Protein AF-A0A5C1AUT8-F1 (afdb_monomer_lite)

Sequence (142 aa):
MGGHPEGTARVTLALRVHDRPVHIDVRLPDRTARLDELLPALREADDRVIDATIAHVEAGGERVSCAKGCSACCRAQPVPVTPPEAYALARLVERLPEPSGARVRAAFTANVTRLREAGLYEAYMQRDPAMTRDEARIIARR

Structure (mmCIF, N/CA/C/O backbone):
data_AF-A0A5C1AUT8-F1
#
_entry.id   AF-A0A5C1AUT8-F1
#
loop_
_atom_site.group_PDB
_atom_site.id
_atom_site.type_symbol
_atom_site.label_atom_id
_atom_site.label_alt_id
_atom_site.label_comp_id
_atom_site.label_asym_id
_atom_site.label_entity_id
_atom_site.label_seq_id
_atom_site.pdbx_PDB_ins_code
_atom_site.Cartn_x
_atom_site.Cartn_y
_atom_site.Cartn_z
_atom_site.occupancy
_atom_site.B_iso_or_equiv
_atom_site.auth_seq_id
_atom_site.auth_comp_id
_atom_site.auth_asym_id
_atom_site.auth_atom_id
_atom_site.pdbx_PDB_model_num
ATOM 1 N N . MET A 1 1 ? 19.334 23.957 -9.448 1.00 36.19 1 MET A N 1
ATOM 2 C CA . MET A 1 1 ? 17.856 23.941 -9.452 1.00 36.19 1 MET A CA 1
ATOM 3 C C . MET A 1 1 ? 17.433 23.776 -8.001 1.00 36.19 1 MET A C 1
ATOM 5 O O . MET A 1 1 ? 17.654 22.713 -7.441 1.00 36.19 1 MET A O 1
ATOM 9 N N . GLY A 1 2 ? 17.091 24.891 -7.352 1.00 35.00 2 GLY A N 1
ATOM 10 C CA . GLY A 1 2 ? 17.094 25.033 -5.893 1.00 35.00 2 GLY A CA 1
ATOM 11 C C . GLY A 1 2 ? 16.031 24.186 -5.199 1.00 35.00 2 GLY A C 1
ATOM 12 O O . GLY A 1 2 ? 14.856 24.249 -5.561 1.00 35.00 2 GLY A O 1
ATOM 13 N N . GLY A 1 3 ? 16.463 23.408 -4.204 1.00 40.22 3 GLY A N 1
ATOM 14 C CA . GLY A 1 3 ? 15.573 22.728 -3.272 1.00 40.22 3 GLY A CA 1
ATOM 15 C C . GLY A 1 3 ? 14.781 23.765 -2.487 1.00 40.22 3 GLY A C 1
ATOM 16 O O . GLY A 1 3 ? 15.357 24.544 -1.731 1.00 40.22 3 GLY A O 1
ATOM 17 N N . HIS A 1 4 ? 13.471 23.799 -2.714 1.00 42.38 4 HIS A N 1
ATOM 18 C CA . HIS A 1 4 ? 12.561 24.460 -1.790 1.00 42.38 4 HIS A CA 1
ATOM 19 C C . HIS A 1 4 ? 12.529 23.631 -0.500 1.00 42.38 4 HIS A C 1
ATOM 21 O O . HIS A 1 4 ? 12.538 22.400 -0.594 1.00 42.38 4 HIS A O 1
ATOM 27 N N . PRO A 1 5 ? 12.511 24.258 0.689 1.00 46.44 5 PRO A N 1
ATOM 28 C CA . PRO A 1 5 ? 12.277 23.523 1.925 1.00 46.44 5 PRO A CA 1
ATOM 29 C C . PRO A 1 5 ? 10.940 22.781 1.798 1.00 46.44 5 PRO A C 1
ATOM 31 O O . PRO A 1 5 ? 9.945 23.378 1.390 1.00 46.44 5 PRO A O 1
ATOM 34 N N . GLU A 1 6 ? 10.940 21.474 2.072 1.00 61.66 6 GLU A N 1
ATOM 35 C CA . GLU A 1 6 ? 9.747 20.624 2.005 1.00 61.66 6 GLU A CA 1
ATOM 36 C C . GLU A 1 6 ? 8.749 21.061 3.077 1.00 61.66 6 GLU A C 1
ATOM 38 O O . GLU A 1 6 ? 8.798 20.635 4.234 1.00 61.66 6 GLU A O 1
ATOM 43 N N . GLY A 1 7 ? 7.856 21.962 2.690 1.00 74.12 7 GLY A N 1
ATOM 44 C CA . GLY A 1 7 ? 6.711 22.325 3.492 1.00 74.12 7 GLY A CA 1
ATOM 45 C C . GLY A 1 7 ? 5.763 21.131 3.626 1.00 74.12 7 GLY A C 1
ATOM 46 O O . GLY A 1 7 ? 5.577 20.321 2.712 1.00 74.12 7 GLY A O 1
ATOM 47 N N . THR A 1 8 ? 5.204 20.966 4.821 1.00 86.25 8 THR A N 1
ATOM 48 C CA . THR A 1 8 ? 4.212 19.924 5.098 1.00 86.25 8 THR A CA 1
ATOM 49 C C . THR A 1 8 ? 2.995 20.559 5.744 1.00 86.25 8 THR A C 1
ATOM 51 O O . THR A 1 8 ? 3.113 21.299 6.722 1.00 86.25 8 THR A O 1
ATOM 54 N N . ALA A 1 9 ? 1.817 20.242 5.218 1.00 90.56 9 ALA A N 1
ATOM 55 C CA . ALA A 1 9 ? 0.541 20.602 5.804 1.00 90.56 9 ALA A CA 1
ATOM 56 C C . ALA A 1 9 ? 0.120 19.518 6.801 1.00 90.56 9 ALA A C 1
ATOM 58 O O . ALA A 1 9 ? 0.285 18.321 6.555 1.00 90.56 9 ALA A O 1
ATOM 59 N N . ARG A 1 10 ? -0.429 19.938 7.941 1.00 94.00 10 ARG A N 1
ATOM 60 C CA . ARG A 1 10 ? -1.056 19.033 8.907 1.00 94.00 10 ARG A CA 1
ATOM 61 C C . ARG A 1 10 ? -2.542 18.942 8.592 1.00 94.00 10 ARG A C 1
ATOM 63 O O . ARG A 1 10 ? -3.211 19.972 8.545 1.00 94.00 10 ARG A O 1
ATOM 70 N N . VAL A 1 11 ? -3.048 17.728 8.416 1.00 93.44 11 VAL A N 1
ATOM 71 C CA . VAL A 1 11 ? -4.480 17.469 8.268 1.00 93.44 11 VAL A CA 1
ATOM 72 C C . VAL A 1 11 ? -4.948 16.677 9.473 1.00 93.44 11 VAL A C 1
ATOM 74 O O . VAL A 1 11 ? -4.471 15.573 9.728 1.00 93.44 11 VAL A O 1
ATOM 77 N N . THR A 1 12 ? -5.895 17.257 10.204 1.00 94.69 12 THR A N 1
ATOM 78 C CA . THR A 1 12 ? -6.567 16.606 11.321 1.00 94.69 12 THR A CA 1
ATOM 79 C C . THR A 1 12 ? -7.997 16.279 10.930 1.00 94.69 12 THR A C 1
ATOM 81 O O . THR A 1 12 ? -8.725 17.115 10.396 1.00 94.69 12 THR A O 1
ATOM 84 N N . LEU A 1 13 ? -8.407 15.047 11.194 1.00 92.62 13 LEU A N 1
ATOM 85 C CA . LEU A 1 13 ? -9.748 14.571 10.899 1.00 92.62 13 LEU A CA 1
ATOM 86 C C . LEU A 1 13 ? -10.226 13.633 12.006 1.00 92.62 13 LEU A C 1
ATOM 88 O O . LEU A 1 13 ? -9.443 12.906 12.617 1.00 92.62 13 LEU A O 1
ATOM 92 N N . ALA A 1 14 ? -11.518 13.704 12.304 1.00 93.50 14 ALA A N 1
ATOM 93 C CA . ALA A 1 14 ? -12.166 12.864 13.297 1.00 93.50 14 ALA A CA 1
ATOM 94 C C . ALA A 1 14 ? -13.251 12.049 12.600 1.00 93.50 14 ALA A C 1
ATOM 96 O O . ALA A 1 14 ? -14.167 12.613 12.001 1.00 93.50 14 ALA A O 1
ATOM 97 N N . LEU A 1 15 ? -13.132 10.728 12.675 1.00 92.94 15 LEU A N 1
ATOM 98 C CA . LEU A 1 15 ? -14.144 9.796 12.192 1.00 92.94 15 LEU A CA 1
ATOM 99 C C . LEU A 1 15 ? -14.828 9.138 13.380 1.00 92.94 15 LEU A C 1
ATOM 101 O O . LEU A 1 15 ? -14.246 9.019 14.456 1.00 92.94 15 LEU A O 1
ATOM 105 N N . ARG A 1 16 ? -16.015 8.590 13.148 1.00 93.94 16 ARG A N 1
ATOM 106 C CA . ARG A 1 16 ? -16.592 7.590 14.042 1.00 93.94 16 ARG A CA 1
ATOM 107 C C . ARG A 1 16 ? -16.439 6.211 13.408 1.00 93.94 16 ARG A C 1
ATOM 109 O O . ARG A 1 16 ? -16.926 5.997 12.302 1.00 93.94 16 ARG A O 1
ATOM 116 N N . VAL A 1 17 ? -15.778 5.296 14.113 1.00 94.00 17 VAL A N 1
ATOM 117 C CA . VAL A 1 17 ? -15.603 3.891 13.718 1.00 94.00 17 VAL A CA 1
ATOM 118 C C . VAL A 1 17 ? -16.262 3.041 14.800 1.00 94.00 17 VAL A C 1
ATOM 120 O O . VAL A 1 17 ? -15.859 3.094 15.963 1.00 94.00 17 VAL A O 1
ATOM 123 N N . HIS A 1 18 ? -17.324 2.316 14.439 1.00 90.06 18 HIS A N 1
ATOM 124 C CA . HIS A 1 18 ? -18.268 1.731 15.402 1.00 90.06 18 HIS A CA 1
ATOM 125 C C . HIS A 1 18 ? -18.779 2.799 16.394 1.00 90.06 18 HIS A C 1
ATOM 127 O O . HIS A 1 18 ? -19.307 3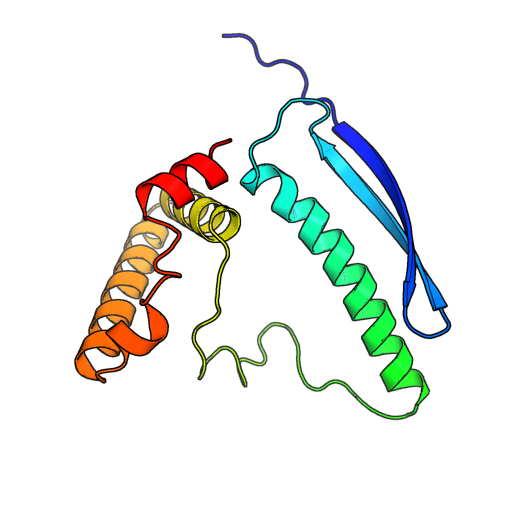.835 15.977 1.00 90.06 18 HIS A O 1
ATOM 133 N N . ASP A 1 19 ? -18.582 2.575 17.692 1.00 85.31 19 ASP A N 1
ATOM 134 C CA . ASP A 1 19 ? -18.990 3.479 18.771 1.00 85.31 19 ASP A CA 1
ATOM 135 C C . ASP A 1 19 ? -17.824 4.311 19.326 1.00 85.31 19 ASP A C 1
ATOM 137 O O . ASP A 1 19 ? -17.938 4.911 20.394 1.00 85.31 19 ASP A O 1
ATOM 141 N N . ARG A 1 20 ? -16.683 4.359 18.619 1.00 85.69 20 ARG A N 1
ATOM 142 C CA . ARG A 1 20 ? -15.490 5.089 19.067 1.00 85.69 20 ARG A CA 1
ATOM 143 C C . ARG A 1 20 ? -15.098 6.216 18.109 1.00 85.69 20 ARG A C 1
ATOM 145 O O . ARG A 1 20 ? -15.063 6.007 16.892 1.00 85.69 20 ARG A O 1
ATOM 152 N N . PRO A 1 21 ? -14.777 7.412 18.632 1.00 93.00 21 PRO A N 1
ATOM 153 C CA . PRO A 1 21 ? -14.140 8.447 17.836 1.00 93.00 21 PRO A CA 1
ATOM 154 C C . PRO A 1 21 ? -12.692 8.043 17.528 1.00 93.00 21 PRO A C 1
ATOM 156 O O . PRO A 1 21 ? -11.943 7.637 18.416 1.00 93.00 21 PRO A O 1
ATOM 159 N N . VAL A 1 22 ? -12.294 8.174 16.266 1.00 95.50 22 VAL A N 1
ATOM 160 C CA . VAL A 1 22 ? -10.927 7.955 15.786 1.00 95.50 22 VAL A CA 1
ATOM 161 C C . VAL A 1 22 ? -10.382 9.290 15.311 1.00 95.50 22 VAL A C 1
ATOM 163 O O . VAL A 1 22 ? -10.888 9.877 14.354 1.00 95.50 22 VAL A O 1
ATOM 166 N N . HIS A 1 23 ? -9.350 9.771 15.999 1.00 95.12 23 HIS A N 1
ATOM 167 C CA . HIS A 1 23 ? -8.630 10.981 15.627 1.00 95.12 23 HIS A CA 1
ATOM 168 C C . HIS A 1 23 ? -7.418 10.619 14.777 1.00 95.12 23 HIS A C 1
ATOM 170 O O . HIS A 1 23 ? -6.551 9.847 15.196 1.00 95.12 23 HIS A O 1
ATOM 176 N N . ILE A 1 24 ? -7.364 11.202 13.589 1.00 94.88 24 ILE A N 1
ATOM 177 C CA . ILE A 1 24 ? -6.297 11.014 12.618 1.00 94.88 24 ILE A CA 1
ATOM 178 C C . ILE A 1 24 ? -5.616 12.359 12.428 1.00 94.88 24 ILE A C 1
ATOM 180 O O . ILE A 1 24 ? -6.264 13.395 12.267 1.00 94.88 24 ILE A O 1
ATOM 184 N N . ASP A 1 25 ? -4.296 12.322 12.481 1.00 95.00 25 ASP A N 1
ATOM 185 C CA . ASP A 1 25 ? -3.429 13.476 12.338 1.00 95.00 25 ASP A CA 1
ATOM 186 C C . ASP A 1 25 ? -2.277 13.067 11.438 1.00 95.00 25 ASP A C 1
ATOM 188 O O . ASP A 1 25 ? -1.417 12.293 11.850 1.00 95.00 25 ASP A O 1
ATOM 192 N N . VAL A 1 26 ? -2.312 13.539 10.197 1.00 94.12 26 VAL A N 1
ATOM 193 C CA . VAL A 1 26 ? -1.364 13.138 9.160 1.00 94.12 26 VAL A CA 1
ATOM 194 C C . VAL A 1 26 ? -0.692 14.353 8.544 1.00 94.12 26 VAL A C 1
ATOM 196 O O . VAL A 1 26 ? -1.224 15.469 8.529 1.00 94.12 26 VAL A O 1
ATOM 199 N N . ARG A 1 27 ? 0.510 14.129 8.016 1.00 93.75 27 ARG A N 1
ATOM 200 C CA . ARG A 1 27 ? 1.290 15.142 7.305 1.00 93.75 27 ARG A CA 1
ATOM 201 C C . ARG A 1 27 ? 1.228 14.870 5.813 1.00 93.75 27 ARG A C 1
ATOM 203 O O . ARG A 1 27 ? 1.523 13.766 5.369 1.00 93.75 27 ARG A O 1
ATOM 210 N N . LEU A 1 28 ? 0.872 15.895 5.052 1.00 92.25 28 LEU A N 1
ATOM 211 C CA . LEU A 1 28 ? 0.837 15.875 3.594 1.00 92.25 28 LEU A CA 1
ATOM 212 C C . LEU A 1 28 ? 1.802 16.928 3.044 1.00 92.25 28 LEU A C 1
ATOM 214 O O . LEU A 1 28 ? 2.104 17.893 3.750 1.00 92.25 28 LEU A O 1
ATOM 218 N N . PRO A 1 29 ? 2.281 16.792 1.799 1.00 92.38 29 PRO A N 1
ATOM 219 C CA . PRO A 1 29 ? 2.957 17.897 1.129 1.00 92.38 29 PRO A CA 1
ATOM 220 C C . PRO A 1 29 ? 2.034 19.124 1.060 1.00 92.38 29 PRO A C 1
ATOM 222 O O . PRO A 1 29 ? 0.856 18.990 0.736 1.00 92.38 29 PRO A O 1
ATOM 225 N N . ASP A 1 30 ? 2.555 20.322 1.331 1.00 92.06 30 ASP A N 1
ATOM 226 C CA . ASP A 1 30 ? 1.798 21.588 1.236 1.00 92.06 30 ASP A CA 1
ATOM 227 C C . ASP A 1 30 ? 1.816 22.212 -0.173 1.00 92.06 30 ASP A C 1
ATOM 229 O O . ASP A 1 30 ? 1.580 23.403 -0.372 1.00 92.06 30 ASP A O 1
ATOM 233 N N . ARG A 1 31 ? 2.080 21.372 -1.170 1.00 91.31 31 ARG A N 1
ATOM 234 C CA . ARG A 1 31 ? 2.194 21.700 -2.588 1.00 91.31 31 ARG A CA 1
ATOM 235 C C . ARG A 1 31 ? 1.354 20.730 -3.403 1.00 91.31 31 ARG A C 1
ATOM 237 O O . ARG A 1 31 ? 0.925 19.693 -2.900 1.00 91.31 31 ARG A O 1
ATOM 244 N N . THR A 1 32 ? 1.223 20.996 -4.699 1.00 89.81 32 THR A N 1
ATOM 245 C CA . THR A 1 32 ? 0.785 19.964 -5.642 1.00 89.81 32 THR A CA 1
ATOM 246 C C . THR A 1 32 ? 1.690 18.740 -5.494 1.00 89.81 32 THR A C 1
ATOM 248 O O . THR A 1 32 ? 2.922 18.829 -5.595 1.00 89.81 32 THR A O 1
ATOM 251 N N . ALA A 1 33 ? 1.069 17.607 -5.194 1.00 89.94 33 ALA A N 1
ATOM 252 C CA . ALA A 1 33 ? 1.733 16.353 -4.898 1.00 89.94 33 ALA A CA 1
ATOM 253 C C . ALA A 1 33 ? 1.214 15.278 -5.834 1.00 89.94 33 ALA A C 1
ATOM 255 O O . ALA A 1 33 ? 0.017 15.228 -6.111 1.00 89.94 33 ALA A O 1
ATOM 256 N N . ARG A 1 34 ? 2.118 14.404 -6.274 1.00 89.94 34 ARG A N 1
ATOM 257 C CA . ARG A 1 34 ? 1.715 13.210 -7.007 1.00 89.94 34 ARG A CA 1
ATOM 258 C C . ARG A 1 34 ? 0.947 12.290 -6.072 1.00 89.94 34 ARG A C 1
ATOM 260 O O . ARG A 1 34 ? 1.270 12.202 -4.884 1.00 89.94 34 ARG A O 1
ATOM 267 N N . LEU A 1 35 ? 0.016 11.517 -6.613 1.00 91.94 35 LEU A N 1
ATOM 268 C CA . LEU A 1 35 ? -0.755 10.570 -5.803 1.00 91.94 35 LEU A CA 1
ATOM 269 C C . LEU A 1 35 ? 0.115 9.564 -5.017 1.00 91.94 35 LEU A C 1
ATOM 271 O O . LEU A 1 35 ? -0.250 9.204 -3.899 1.00 91.94 35 LEU A O 1
ATOM 275 N N . ASP A 1 36 ? 1.285 9.148 -5.533 1.00 91.81 36 ASP A N 1
ATOM 276 C CA . ASP A 1 36 ? 2.201 8.258 -4.793 1.00 91.81 36 ASP A CA 1
ATOM 277 C C . ASP A 1 36 ? 2.792 8.895 -3.525 1.00 91.81 36 ASP A C 1
ATOM 279 O O . ASP A 1 36 ? 3.146 8.184 -2.585 1.00 91.81 36 ASP A O 1
ATOM 283 N N . GLU A 1 37 ? 2.883 10.225 -3.479 1.00 91.88 37 GLU A N 1
ATOM 284 C CA . GLU A 1 37 ? 3.402 10.974 -2.328 1.00 91.88 37 GLU A CA 1
ATOM 285 C C . GLU A 1 37 ? 2.388 11.046 -1.178 1.00 91.88 37 GLU A C 1
ATOM 287 O O . GLU A 1 37 ? 2.780 11.274 -0.035 1.00 91.88 37 GLU A O 1
ATOM 292 N N . LEU A 1 38 ? 1.100 10.817 -1.459 1.00 93.19 38 LEU A N 1
ATOM 293 C CA . LEU A 1 38 ? 0.031 10.823 -0.456 1.00 93.19 38 LEU A CA 1
ATOM 294 C C . LEU A 1 38 ? -0.117 9.469 0.255 1.00 93.19 38 LEU A C 1
ATOM 296 O O . LEU A 1 38 ? -0.645 9.412 1.365 1.00 93.19 38 LEU A O 1
ATOM 300 N N . LEU A 1 39 ? 0.368 8.380 -0.357 1.00 94.25 39 LEU A N 1
ATOM 301 C CA . LEU A 1 39 ? 0.185 7.012 0.147 1.00 94.25 39 LEU A CA 1
ATOM 302 C C . LEU A 1 39 ? 0.641 6.800 1.600 1.00 94.25 39 LEU A C 1
ATOM 304 O O . LEU A 1 39 ? -0.076 6.106 2.317 1.00 94.25 39 LEU A O 1
ATOM 308 N N . PRO A 1 40 ? 1.770 7.359 2.088 1.00 93.00 40 PRO A N 1
ATOM 309 C CA . PRO A 1 40 ? 2.164 7.173 3.484 1.00 93.00 40 PRO A CA 1
ATOM 310 C C . PRO A 1 40 ? 1.135 7.724 4.478 1.00 93.00 40 PRO A C 1
ATOM 312 O O . PRO A 1 40 ? 0.827 7.061 5.463 1.00 93.00 40 PRO A O 1
ATOM 315 N N . ALA A 1 41 ? 0.575 8.901 4.195 1.00 93.88 41 ALA A N 1
ATOM 316 C CA . ALA A 1 41 ? -0.436 9.527 5.040 1.00 93.88 41 ALA A CA 1
ATOM 317 C C . ALA A 1 41 ? -1.780 8.792 4.968 1.00 93.88 41 ALA A C 1
ATOM 319 O O . ALA A 1 41 ? -2.427 8.599 5.993 1.00 93.88 41 ALA A O 1
ATOM 320 N N . LEU A 1 42 ? -2.177 8.339 3.774 1.00 93.69 42 LEU A N 1
ATOM 321 C CA . LEU A 1 42 ? -3.371 7.506 3.607 1.00 93.69 42 LEU A CA 1
ATOM 322 C C . LEU A 1 42 ? -3.233 6.184 4.367 1.00 93.69 42 LEU A C 1
ATOM 324 O O . LEU A 1 42 ? -4.139 5.799 5.095 1.00 93.69 42 LEU A O 1
ATOM 328 N N . ARG A 1 43 ? -2.063 5.543 4.285 1.00 94.00 43 ARG A N 1
ATOM 329 C CA . ARG A 1 43 ? -1.771 4.322 5.035 1.00 94.00 43 ARG A CA 1
ATOM 330 C C . ARG A 1 43 ? -1.812 4.551 6.546 1.00 94.00 43 ARG A C 1
ATOM 332 O O . ARG A 1 43 ? -2.307 3.690 7.258 1.00 94.00 43 ARG A O 1
ATOM 339 N N . GLU A 1 44 ? -1.312 5.683 7.045 1.00 93.50 44 GLU A N 1
ATOM 340 C CA . GLU A 1 44 ? -1.448 6.019 8.468 1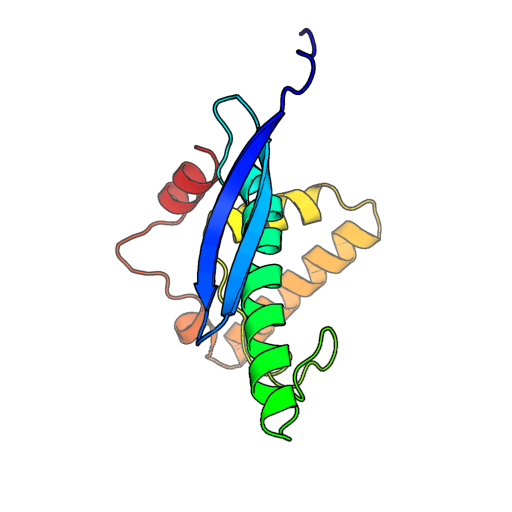.00 93.50 44 GLU A CA 1
ATOM 341 C C . GLU A 1 44 ? -2.920 6.186 8.866 1.00 93.50 44 GLU A C 1
ATOM 343 O O . GLU A 1 44 ? -3.335 5.653 9.892 1.00 93.50 44 GLU A O 1
ATOM 348 N N . ALA A 1 45 ? -3.715 6.891 8.058 1.00 93.44 45 ALA A N 1
ATOM 349 C CA . ALA A 1 45 ? -5.145 7.047 8.304 1.00 93.44 45 ALA A CA 1
ATOM 350 C C . ALA A 1 45 ? -5.867 5.686 8.349 1.00 93.44 45 ALA A C 1
ATOM 352 O O . ALA A 1 45 ? -6.621 5.432 9.292 1.00 93.44 45 ALA A O 1
ATOM 353 N N . ASP A 1 46 ? -5.582 4.801 7.391 1.00 93.81 46 ASP A N 1
ATOM 354 C CA . ASP A 1 46 ? -6.122 3.439 7.342 1.00 93.81 46 ASP A CA 1
ATOM 355 C C . ASP A 1 46 ? -5.690 2.609 8.557 1.00 93.81 46 ASP A C 1
ATOM 357 O O . ASP A 1 46 ? -6.536 1.983 9.199 1.00 93.81 46 ASP A O 1
ATOM 361 N N . ASP A 1 47 ? -4.402 2.648 8.926 1.00 93.25 47 ASP A N 1
ATOM 362 C CA . ASP A 1 47 ? -3.863 1.929 10.088 1.00 93.25 47 ASP A CA 1
ATOM 363 C C . ASP A 1 47 ? -4.635 2.344 11.371 1.00 93.25 47 ASP A C 1
ATOM 365 O O . ASP A 1 47 ? -5.044 1.480 12.146 1.00 93.25 47 ASP A O 1
ATOM 369 N N . ARG A 1 48 ? -4.978 3.635 11.559 1.00 94.06 48 ARG A N 1
ATOM 370 C CA . ARG A 1 48 ? -5.786 4.092 12.719 1.00 94.06 48 ARG A CA 1
ATOM 371 C C . ARG A 1 48 ? -7.208 3.529 12.736 1.00 94.06 48 ARG A C 1
ATOM 373 O O . ARG A 1 48 ? -7.736 3.225 13.808 1.00 94.06 48 ARG A O 1
ATOM 380 N N . VAL A 1 49 ? -7.855 3.429 11.575 1.00 93.94 49 VAL A N 1
ATOM 381 C CA . VAL A 1 49 ? -9.206 2.852 11.456 1.00 93.94 49 VAL A CA 1
ATOM 382 C C . VAL A 1 49 ? -9.176 1.354 11.743 1.00 93.94 49 VAL A C 1
ATOM 384 O O . VAL A 1 49 ? -10.040 0.837 12.458 1.00 93.94 49 VAL A O 1
ATOM 387 N N . ILE A 1 50 ? -8.166 0.663 11.217 1.00 93.06 50 ILE A N 1
ATOM 388 C CA . ILE A 1 50 ? -7.952 -0.767 11.432 1.00 93.06 50 ILE A CA 1
ATOM 389 C C . ILE A 1 50 ? -7.700 -1.045 12.916 1.00 93.06 50 ILE A C 1
ATOM 391 O O . ILE A 1 50 ? -8.386 -1.891 13.487 1.00 93.06 50 ILE A O 1
ATOM 395 N N . ASP A 1 51 ? -6.820 -0.287 13.573 1.00 92.19 51 ASP A N 1
ATOM 396 C CA . ASP A 1 51 ? -6.541 -0.421 15.009 1.00 92.19 51 ASP A CA 1
ATOM 397 C C . ASP A 1 51 ? -7.807 -0.213 15.855 1.00 92.19 51 ASP A C 1
ATOM 399 O O . ASP A 1 51 ? -8.107 -0.988 16.771 1.00 92.19 51 ASP A O 1
ATOM 403 N N . ALA A 1 52 ? -8.614 0.794 15.508 1.00 93.50 52 ALA A N 1
ATOM 404 C CA . ALA A 1 52 ? -9.900 1.036 16.152 1.00 93.50 52 ALA A CA 1
ATOM 405 C C . ALA A 1 52 ? -10.928 -0.074 15.886 1.00 93.50 52 ALA A C 1
ATOM 407 O O . ALA A 1 52 ? -11.853 -0.245 16.676 1.00 93.50 52 ALA A O 1
ATOM 408 N N . THR A 1 53 ? -10.795 -0.846 14.815 1.00 93.19 53 THR A N 1
ATOM 409 C CA . THR A 1 53 ? -11.657 -2.007 14.564 1.00 93.19 53 THR A CA 1
ATOM 410 C C . THR A 1 53 ? -11.167 -3.217 15.358 1.00 93.19 53 THR A C 1
ATOM 412 O O . THR A 1 53 ? -11.957 -3.867 16.042 1.00 93.19 53 THR A O 1
ATOM 415 N N . ILE A 1 54 ? -9.854 -3.471 15.367 1.00 93.12 54 ILE A N 1
ATOM 416 C CA . ILE A 1 54 ? -9.228 -4.558 16.136 1.00 93.12 54 ILE A CA 1
ATOM 417 C C . ILE A 1 54 ? -9.587 -4.436 17.616 1.00 93.12 54 ILE A C 1
ATOM 419 O O . ILE A 1 54 ? -10.150 -5.361 18.193 1.00 93.12 54 ILE A O 1
ATOM 423 N N . ALA A 1 55 ? -9.383 -3.261 18.212 1.00 91.88 55 ALA A N 1
ATOM 424 C CA . ALA A 1 55 ? -9.677 -3.064 19.627 1.00 91.88 55 ALA A CA 1
ATOM 425 C C . ALA A 1 55 ? -11.185 -3.149 19.958 1.00 91.88 55 ALA A C 1
ATOM 427 O O . ALA A 1 55 ? -11.549 -3.115 21.130 1.00 91.88 55 ALA A O 1
ATOM 428 N N . HIS A 1 56 ? -12.080 -3.105 18.962 1.00 93.50 56 HIS A N 1
ATOM 429 C CA . HIS A 1 56 ? -13.528 -3.237 19.171 1.00 93.50 56 HIS A CA 1
ATOM 430 C C . HIS A 1 56 ? -13.888 -4.721 19.223 1.00 93.50 56 HIS A C 1
ATOM 432 O O . HIS A 1 56 ? -14.556 -5.154 20.157 1.00 93.50 56 HIS A O 1
ATOM 4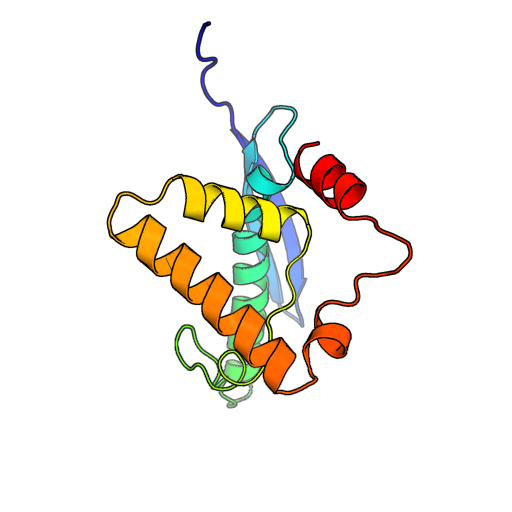38 N N . VAL A 1 57 ? -13.349 -5.498 18.280 1.00 94.19 57 VAL A N 1
ATOM 439 C CA . VAL A 1 57 ? -13.439 -6.964 18.255 1.00 94.19 57 VAL A CA 1
ATOM 440 C C . VAL A 1 57 ? -12.856 -7.569 19.537 1.00 94.19 57 VAL A C 1
ATOM 442 O O . VAL A 1 57 ? -13.499 -8.399 20.176 1.00 94.19 57 VAL A O 1
ATOM 445 N N . GLU A 1 58 ? -11.686 -7.095 19.974 1.00 94.38 58 GLU A N 1
ATOM 446 C CA . GLU A 1 58 ? -11.038 -7.572 21.204 1.00 94.38 58 GLU A CA 1
ATOM 447 C C . GLU A 1 58 ? -11.830 -7.236 22.472 1.00 94.38 58 GLU A C 1
ATOM 449 O O . GLU A 1 58 ? -11.895 -8.051 23.393 1.00 94.38 58 GLU A O 1
ATOM 454 N N . ALA A 1 59 ? -12.504 -6.083 22.513 1.00 93.50 59 ALA A N 1
ATOM 455 C CA . ALA A 1 59 ? -13.406 -5.746 23.615 1.00 93.50 59 ALA A CA 1
ATOM 456 C C . ALA A 1 59 ? -14.633 -6.677 23.677 1.00 93.50 59 ALA A C 1
ATOM 458 O O . ALA A 1 59 ? -15.198 -6.872 24.752 1.00 93.50 59 ALA A O 1
ATOM 459 N N . GLY A 1 60 ? -15.019 -7.273 22.546 1.00 93.75 60 GLY A N 1
ATOM 460 C CA . GLY A 1 60 ? -16.043 -8.316 22.456 1.00 93.75 60 GLY A CA 1
ATOM 461 C C . GLY A 1 60 ? -15.559 -9.721 22.834 1.00 93.75 60 GLY A C 1
ATOM 462 O O . GLY A 1 60 ? -16.356 -10.654 22.812 1.00 93.75 60 GLY A O 1
ATOM 463 N N . GLY A 1 61 ? -14.279 -9.894 23.187 1.00 96.88 61 GLY A N 1
ATOM 464 C CA . GLY A 1 61 ? -13.688 -11.189 23.546 1.00 96.88 61 GLY A CA 1
ATOM 465 C C . GLY A 1 61 ? -13.214 -12.029 22.355 1.00 96.88 61 GLY A C 1
ATOM 466 O O . GLY A 1 61 ? -12.773 -13.164 22.543 1.00 96.88 61 GLY A O 1
ATOM 467 N N . GLU A 1 62 ? -13.273 -11.487 21.140 1.00 96.06 62 GLU A N 1
ATOM 468 C CA . GLU A 1 62 ? -12.752 -12.123 19.931 1.00 96.06 62 GLU A CA 1
ATOM 469 C C . GLU A 1 62 ? -11.318 -11.666 19.623 1.00 96.06 62 GLU A C 1
ATOM 471 O O . GLU A 1 62 ? -10.810 -10.706 20.198 1.00 96.06 62 GLU A O 1
ATOM 476 N N . ARG A 1 63 ? -10.626 -12.349 18.703 1.00 92.69 63 ARG A N 1
ATOM 477 C CA . ARG A 1 63 ? -9.257 -11.988 18.307 1.00 92.69 63 ARG A CA 1
ATOM 478 C C . ARG A 1 63 ? -9.075 -12.035 16.799 1.00 92.69 63 ARG A C 1
ATOM 480 O O . ARG A 1 63 ? -9.342 -13.052 16.161 1.00 92.69 63 ARG A O 1
ATOM 487 N N . VAL A 1 64 ? -8.497 -10.969 16.247 1.00 90.94 64 VAL A N 1
ATOM 488 C CA . VAL A 1 64 ? -8.072 -10.930 14.845 1.00 90.94 64 VAL A CA 1
ATOM 489 C C . VAL A 1 64 ? -6.781 -11.736 14.683 1.00 90.94 64 VAL A C 1
ATOM 491 O O . VAL A 1 64 ? -5.752 -11.437 15.287 1.00 90.94 64 VAL A O 1
ATOM 494 N N . SER A 1 65 ? -6.834 -12.790 13.870 1.00 87.38 65 SER A N 1
ATOM 495 C CA . SER A 1 65 ? -5.689 -13.671 13.599 1.00 87.38 65 SER A CA 1
ATOM 496 C C . SER A 1 65 ? -4.763 -13.148 12.496 1.00 87.38 65 SER A C 1
ATOM 498 O O . SER A 1 65 ? -3.605 -13.562 12.410 1.00 87.38 65 SER A O 1
ATOM 500 N N . CYS A 1 66 ? -5.254 -12.238 11.649 1.00 85.94 66 CYS A N 1
ATOM 501 C CA . CYS A 1 66 ? -4.456 -11.607 10.607 1.00 85.94 66 CYS A CA 1
ATOM 502 C C . CYS A 1 66 ? -3.467 -10.615 11.224 1.00 85.94 66 CYS A C 1
ATOM 504 O O . CYS A 1 66 ? -3.847 -9.711 11.961 1.00 85.94 66 CYS A O 1
ATOM 506 N N . ALA A 1 67 ? -2.194 -10.767 10.877 1.00 84.62 67 ALA A N 1
ATOM 507 C CA . ALA A 1 67 ? -1.139 -9.842 11.254 1.00 84.62 67 ALA A CA 1
ATOM 508 C C . ALA A 1 67 ? -0.115 -9.725 10.125 1.00 84.62 67 ALA A C 1
ATOM 510 O O . ALA A 1 67 ? 0.010 -10.615 9.270 1.00 84.62 67 ALA A O 1
ATOM 511 N N . LYS A 1 68 ? 0.665 -8.642 10.138 1.00 81.44 68 LYS A N 1
ATOM 512 C CA . LYS A 1 68 ? 1.801 -8.469 9.229 1.00 81.44 68 LYS A CA 1
ATOM 513 C C . LYS A 1 68 ? 2.707 -9.704 9.294 1.00 81.44 68 LYS A C 1
ATOM 515 O O . LYS A 1 68 ? 3.238 -10.037 10.346 1.00 81.44 68 LYS A O 1
ATOM 520 N N . GLY A 1 69 ? 2.884 -10.372 8.155 1.00 79.56 69 GLY A N 1
ATOM 521 C CA . GLY A 1 69 ? 3.713 -11.576 8.045 1.00 79.56 69 GLY A CA 1
ATOM 522 C C . GLY A 1 69 ? 2.989 -12.911 8.259 1.00 79.56 69 GLY A C 1
ATOM 523 O O . GLY A 1 69 ? 3.604 -13.941 8.010 1.00 79.56 69 GLY A O 1
ATOM 524 N N . CYS A 1 70 ? 1.696 -12.938 8.620 1.00 86.00 70 CYS A N 1
ATOM 525 C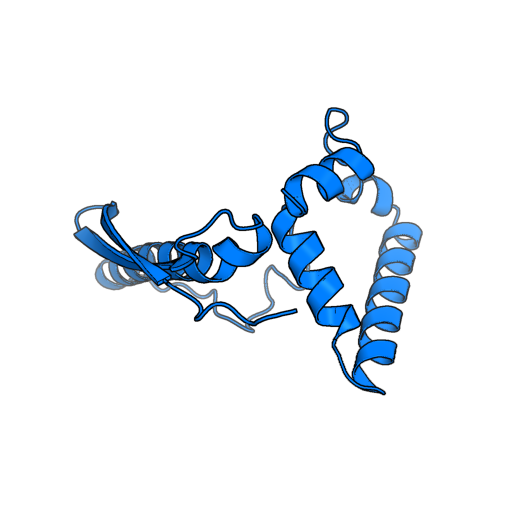 CA . CYS A 1 70 ? 0.951 -14.203 8.749 1.00 86.00 70 CYS A CA 1
ATOM 526 C C . CYS A 1 70 ? 0.866 -14.976 7.419 1.00 86.00 70 CYS A C 1
ATOM 528 O O . CYS A 1 70 ? 0.871 -16.203 7.398 1.00 86.00 70 CYS A O 1
ATOM 530 N N . SER A 1 71 ? 0.832 -14.254 6.292 1.00 76.75 71 SER A N 1
ATOM 531 C CA . SER A 1 71 ? 0.817 -14.770 4.917 1.00 76.75 71 SER A CA 1
ATOM 532 C C . SER A 1 71 ? -0.355 -15.692 4.544 1.00 76.75 71 SER A C 1
ATOM 534 O O . SER A 1 71 ? -0.386 -16.174 3.419 1.00 76.75 71 SER A O 1
ATOM 536 N N . ALA A 1 72 ? -1.347 -15.895 5.417 1.00 81.94 72 ALA A N 1
ATOM 537 C CA . ALA A 1 72 ? -2.461 -16.812 5.163 1.00 81.94 72 ALA A CA 1
ATOM 538 C C . ALA A 1 72 ? -3.265 -16.431 3.904 1.00 81.94 72 ALA A C 1
ATOM 540 O O . ALA A 1 72 ? -3.450 -17.260 3.017 1.00 81.94 72 ALA A O 1
ATOM 541 N N . CYS A 1 73 ? -3.674 -15.163 3.784 1.00 77.62 73 CYS A N 1
ATOM 542 C CA . CYS A 1 73 ? -4.360 -14.646 2.596 1.00 77.62 73 CYS A CA 1
ATOM 543 C C . CYS A 1 73 ? -3.372 -14.205 1.502 1.00 77.62 73 CYS A C 1
ATOM 545 O O . CYS A 1 73 ? -3.471 -14.658 0.364 1.00 77.62 73 CYS A O 1
ATOM 547 N N . CYS A 1 74 ? -2.364 -13.393 1.844 1.00 75.88 74 CYS A N 1
ATOM 548 C CA . CYS A 1 74 ? -1.467 -12.774 0.857 1.00 75.88 74 CYS A CA 1
ATOM 549 C C . CYS A 1 74 ? -0.517 -13.753 0.142 1.00 75.88 74 CYS A C 1
ATOM 551 O O . CYS A 1 74 ? 0.073 -13.388 -0.870 1.00 75.88 74 CYS A O 1
ATOM 553 N N . ARG A 1 75 ? -0.315 -14.978 0.654 1.00 71.44 75 ARG A N 1
ATOM 554 C CA . ARG A 1 75 ? 0.451 -16.017 -0.059 1.00 71.44 75 ARG A CA 1
ATOM 555 C C . ARG A 1 75 ? -0.372 -16.668 -1.163 1.00 71.44 75 ARG A C 1
ATOM 557 O O . ARG A 1 75 ? 0.185 -17.045 -2.189 1.00 71.44 75 ARG A O 1
ATOM 564 N N . ALA A 1 76 ? -1.664 -16.859 -0.912 1.00 70.56 76 ALA A N 1
ATOM 565 C CA . ALA A 1 76 ? -2.561 -17.586 -1.800 1.00 70.56 76 ALA A CA 1
ATOM 566 C C . ALA A 1 76 ? -3.272 -16.667 -2.801 1.00 70.56 76 ALA A C 1
ATOM 568 O O . ALA A 1 76 ? -3.704 -17.137 -3.849 1.00 70.56 76 ALA A O 1
ATOM 569 N N . GLN A 1 77 ? -3.394 -15.373 -2.491 1.00 74.62 77 GLN A N 1
ATOM 570 C CA . GLN A 1 77 ? -4.156 -14.425 -3.294 1.00 74.62 77 GLN A CA 1
ATOM 571 C C . GLN A 1 77 ? -3.276 -13.292 -3.831 1.00 74.62 77 GLN A C 1
ATOM 573 O O . GLN A 1 77 ? -2.517 -12.688 -3.067 1.00 74.62 77 GLN A O 1
ATOM 578 N N . PRO A 1 78 ? -3.391 -12.959 -5.128 1.00 77.62 78 PRO A N 1
ATOM 579 C CA . PRO A 1 78 ? -2.853 -11.716 -5.659 1.00 77.62 78 PRO A CA 1
ATOM 580 C C . PRO A 1 78 ? -3.447 -10.520 -4.915 1.00 77.62 78 PRO A C 1
ATOM 582 O O . PRO A 1 78 ? -4.659 -10.437 -4.729 1.00 77.62 78 PRO A O 1
ATOM 585 N N . VAL A 1 79 ? -2.590 -9.591 -4.497 1.00 83.12 79 VAL A N 1
ATOM 586 C CA . VAL A 1 79 ? -3.023 -8.364 -3.825 1.00 83.12 79 VAL A CA 1
ATOM 587 C C . VAL A 1 79 ? -3.311 -7.309 -4.896 1.00 83.12 79 VAL A C 1
ATOM 589 O O . VAL A 1 79 ? -2.385 -6.950 -5.633 1.00 83.12 79 VAL A O 1
ATOM 592 N N . PRO A 1 80 ? -4.560 -6.825 -5.024 1.00 83.88 80 PRO A N 1
ATOM 593 C CA . PRO A 1 80 ? -4.857 -5.727 -5.928 1.00 83.88 80 PRO A CA 1
ATOM 594 C C . PRO A 1 80 ? -4.146 -4.467 -5.436 1.00 83.88 80 PRO A C 1
ATOM 596 O O . PRO A 1 80 ? -4.120 -4.182 -4.241 1.00 83.88 80 PRO A O 1
ATOM 599 N N . VAL A 1 81 ? -3.568 -3.722 -6.372 1.00 87.75 81 VAL A N 1
ATOM 600 C CA . VAL A 1 81 ? -2.952 -2.422 -6.104 1.00 87.75 81 VAL A CA 1
ATOM 601 C C . VAL A 1 81 ? -3.521 -1.397 -7.069 1.00 87.75 81 VAL A C 1
ATOM 603 O O . VAL A 1 81 ? -3.732 -1.669 -8.254 1.00 87.75 81 VAL A O 1
ATOM 606 N N . THR A 1 82 ? -3.760 -0.205 -6.555 1.00 88.06 82 THR A N 1
ATOM 607 C CA . THR A 1 82 ? -4.183 0.957 -7.327 1.00 88.06 82 THR A CA 1
ATOM 608 C C . THR A 1 82 ? -3.035 1.466 -8.218 1.00 88.06 82 THR A C 1
ATOM 610 O O . THR A 1 82 ? -1.862 1.152 -7.983 1.00 88.06 82 THR A O 1
ATOM 613 N N . PRO A 1 83 ? -3.317 2.283 -9.251 1.00 88.38 83 PRO A N 1
ATOM 614 C CA . PRO A 1 83 ? -2.274 2.929 -10.047 1.00 88.38 83 PRO A CA 1
ATOM 615 C C . PRO A 1 83 ? -1.187 3.678 -9.244 1.00 88.38 83 PRO A C 1
ATOM 617 O O . PRO A 1 83 ? -0.009 3.449 -9.542 1.00 88.38 83 PRO A O 1
ATOM 620 N N . PRO A 1 84 ? -1.502 4.528 -8.239 1.00 91.62 84 PRO A N 1
ATOM 621 C CA . PRO A 1 84 ? -0.466 5.186 -7.441 1.00 91.62 84 PRO A CA 1
ATOM 622 C C . PRO A 1 84 ? 0.377 4.204 -6.620 1.00 91.62 84 PRO A C 1
ATOM 624 O O . PRO A 1 84 ? 1.595 4.365 -6.568 1.00 91.62 84 PRO A O 1
ATOM 627 N N . GLU A 1 85 ? -0.212 3.152 -6.047 1.00 93.00 85 GLU A N 1
ATOM 628 C CA . GLU A 1 85 ? 0.540 2.116 -5.320 1.00 93.00 85 GLU A CA 1
ATOM 629 C C . GLU A 1 85 ? 1.467 1.330 -6.251 1.00 93.00 85 GLU A C 1
ATOM 631 O O . GLU A 1 85 ? 2.639 1.121 -5.936 1.00 93.00 85 GLU A O 1
ATOM 636 N N . ALA A 1 86 ? 0.985 0.950 -7.438 1.00 90.88 86 ALA A N 1
ATOM 637 C CA . ALA A 1 86 ? 1.801 0.287 -8.451 1.00 90.88 86 ALA A CA 1
ATOM 638 C C . ALA A 1 86 ? 2.987 1.163 -8.891 1.00 90.88 86 ALA A C 1
ATOM 640 O O . ALA A 1 86 ? 4.102 0.665 -9.063 1.00 90.88 86 ALA A O 1
ATOM 641 N N . TYR A 1 87 ? 2.769 2.472 -9.049 1.00 91.25 87 TYR A N 1
ATOM 642 C CA . TYR A 1 87 ? 3.831 3.422 -9.376 1.00 91.25 87 TYR A CA 1
ATOM 643 C C . TYR A 1 87 ? 4.832 3.592 -8.225 1.00 91.25 87 TYR A C 1
ATOM 645 O O . TYR A 1 87 ? 6.042 3.561 -8.461 1.00 91.25 87 TYR A O 1
ATOM 653 N N . ALA A 1 88 ? 4.355 3.689 -6.982 1.00 93.19 88 ALA A N 1
ATOM 654 C CA . ALA A 1 88 ? 5.204 3.738 -5.795 1.00 93.19 88 ALA A CA 1
ATOM 655 C C . ALA A 1 88 ? 6.087 2.485 -5.674 1.00 93.19 88 ALA A C 1
ATOM 657 O O . ALA A 1 88 ? 7.289 2.599 -5.421 1.00 93.19 88 ALA A O 1
ATOM 658 N N . LEU A 1 89 ? 5.516 1.300 -5.923 1.00 92.94 89 LEU A N 1
ATOM 659 C CA . LEU A 1 89 ? 6.235 0.025 -5.955 1.00 92.94 89 LEU A CA 1
ATOM 660 C C . LEU A 1 89 ? 7.284 -0.009 -7.069 1.00 92.94 89 LEU A C 1
ATOM 662 O O . LEU A 1 89 ? 8.429 -0.370 -6.804 1.00 92.94 89 LEU A O 1
ATOM 666 N N . ALA A 1 90 ? 6.939 0.402 -8.293 1.00 91.44 90 ALA A N 1
ATOM 667 C CA . ALA A 1 90 ? 7.893 0.459 -9.401 1.00 91.44 90 ALA A CA 1
ATOM 668 C C . ALA A 1 90 ? 9.086 1.363 -9.058 1.00 91.44 90 ALA A C 1
ATOM 670 O O . ALA A 1 90 ? 10.238 0.935 -9.130 1.00 91.44 90 ALA A O 1
ATOM 671 N N . ARG A 1 91 ? 8.804 2.571 -8.561 1.00 92.06 91 ARG A N 1
ATOM 672 C CA . ARG A 1 91 ? 9.818 3.527 -8.112 1.00 92.06 91 ARG A CA 1
ATOM 673 C C . ARG A 1 91 ? 10.670 2.995 -6.957 1.00 92.06 91 ARG A C 1
ATOM 675 O O . ARG A 1 91 ? 11.857 3.303 -6.880 1.00 92.06 91 ARG A O 1
ATOM 682 N N . LEU A 1 92 ? 10.078 2.247 -6.025 1.00 94.12 92 LEU A N 1
ATOM 683 C CA . LEU A 1 92 ? 10.814 1.586 -4.947 1.00 94.12 92 LEU A CA 1
ATOM 684 C C . LEU A 1 92 ? 11.798 0.565 -5.526 1.00 94.12 92 LEU A C 1
ATOM 686 O O . LEU A 1 92 ? 12.975 0.610 -5.184 1.00 94.12 92 LEU A O 1
ATOM 690 N N . VAL A 1 93 ? 11.332 -0.305 -6.426 1.00 95.06 93 VAL A N 1
ATOM 691 C CA . VAL A 1 93 ? 12.151 -1.343 -7.071 1.00 95.06 93 VAL A CA 1
ATOM 692 C C . VAL A 1 93 ? 13.281 -0.743 -7.912 1.00 95.06 93 VAL A C 1
ATOM 694 O O . VAL A 1 93 ? 14.384 -1.284 -7.913 1.00 95.06 93 VAL A O 1
ATOM 697 N N . GLU A 1 94 ? 13.039 0.379 -8.591 1.00 93.44 94 GLU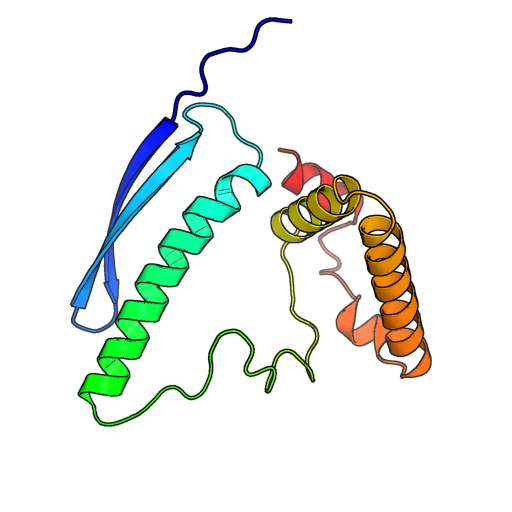 A N 1
ATOM 698 C CA . GLU A 1 94 ? 14.055 1.126 -9.348 1.00 93.44 94 GLU A CA 1
ATOM 699 C C . GLU A 1 94 ? 15.170 1.692 -8.456 1.00 93.44 94 GLU A C 1
ATOM 701 O O . GLU A 1 94 ? 16.317 1.764 -8.888 1.00 93.44 94 GLU A O 1
ATOM 706 N N . ARG A 1 95 ? 14.855 2.072 -7.210 1.00 96.25 95 ARG A N 1
ATOM 707 C CA . ARG A 1 95 ? 15.829 2.617 -6.246 1.00 96.25 95 ARG A CA 1
ATOM 708 C C . ARG A 1 95 ? 16.565 1.554 -5.433 1.00 96.25 95 ARG A C 1
ATOM 710 O O . ARG A 1 95 ? 17.459 1.906 -4.665 1.00 96.25 95 ARG A O 1
ATOM 717 N N . LEU A 1 96 ? 16.181 0.281 -5.535 1.00 97.19 96 LEU A N 1
ATOM 718 C CA . LEU A 1 96 ? 16.857 -0.779 -4.790 1.00 97.19 96 LEU A CA 1
ATOM 719 C C . LEU A 1 96 ? 18.302 -0.939 -5.292 1.00 97.19 96 LEU A C 1
ATOM 721 O O . LEU A 1 96 ? 18.501 -1.100 -6.498 1.00 97.19 96 LEU A O 1
ATOM 725 N N . PRO A 1 97 ? 19.303 -0.965 -4.393 1.00 97.19 97 PRO A N 1
ATOM 726 C CA . PRO A 1 97 ? 20.682 -1.215 -4.786 1.00 97.19 97 PRO A CA 1
ATOM 727 C C . PRO A 1 97 ? 20.847 -2.651 -5.289 1.00 97.19 97 PRO A C 1
ATOM 729 O O . PRO A 1 97 ? 20.104 -3.563 -4.904 1.00 97.19 97 PRO A O 1
ATOM 732 N N . GLU A 1 98 ? 21.861 -2.879 -6.116 1.00 95.56 98 GLU A N 1
ATOM 733 C CA . GLU A 1 98 ? 22.252 -4.239 -6.477 1.00 95.56 98 GLU A CA 1
ATOM 734 C C . GLU A 1 98 ? 22.933 -4.953 -5.296 1.00 95.56 98 GLU A C 1
ATOM 736 O O . GLU A 1 98 ? 23.597 -4.300 -4.488 1.00 95.56 98 GLU A O 1
ATOM 741 N N . PRO A 1 99 ? 22.747 -6.280 -5.141 1.00 95.75 99 PRO A N 1
ATOM 742 C CA . PRO A 1 99 ? 22.005 -7.200 -6.021 1.00 95.75 99 PRO A CA 1
ATOM 743 C C . PRO A 1 99 ? 20.490 -7.289 -5.725 1.00 95.75 99 PRO A C 1
ATOM 745 O O . PRO A 1 99 ? 19.772 -8.116 -6.297 1.00 95.75 99 PRO A O 1
ATOM 748 N N . SER A 1 100 ? 19.979 -6.491 -4.782 1.00 96.62 100 SER A N 1
ATOM 749 C CA . SER A 1 100 ? 18.582 -6.581 -4.334 1.00 96.62 100 SER A CA 1
ATOM 750 C C . SER A 1 100 ? 17.593 -6.177 -5.426 1.00 96.62 100 SER A C 1
ATOM 752 O O . SER A 1 100 ? 16.567 -6.842 -5.587 1.00 96.62 100 SER A O 1
ATOM 754 N N . GLY A 1 101 ? 17.913 -5.134 -6.198 1.00 96.38 101 GLY A N 1
ATOM 755 C CA . GLY A 1 101 ? 17.113 -4.695 -7.340 1.00 96.38 101 GLY A CA 1
ATOM 756 C C . GLY A 1 101 ? 16.914 -5.805 -8.374 1.00 96.38 101 GLY A C 1
ATOM 757 O O . GLY A 1 101 ? 15.770 -6.129 -8.712 1.00 96.38 101 GLY A O 1
ATOM 758 N N . ALA A 1 102 ? 17.999 -6.446 -8.826 1.00 96.44 102 ALA A N 1
ATOM 759 C CA . ALA A 1 102 ? 17.921 -7.559 -9.769 1.00 96.44 102 ALA A CA 1
ATOM 760 C C . ALA A 1 102 ? 17.090 -8.725 -9.223 1.00 96.44 102 ALA A C 1
ATOM 762 O O . ALA A 1 102 ? 16.213 -9.235 -9.924 1.00 96.44 102 ALA A O 1
ATOM 763 N N . ARG A 1 103 ? 17.296 -9.106 -7.956 1.00 97.62 103 ARG A N 1
ATOM 764 C CA . ARG A 1 103 ? 16.544 -10.198 -7.319 1.00 97.62 103 ARG A CA 1
ATOM 765 C C . ARG A 1 103 ? 15.038 -9.934 -7.306 1.00 97.62 103 ARG A C 1
ATOM 767 O O . ARG A 1 103 ? 14.258 -10.835 -7.609 1.00 97.62 103 ARG A O 1
ATOM 774 N N . VAL A 1 104 ? 14.617 -8.713 -6.974 1.00 96.69 104 VAL A N 1
ATOM 775 C CA . VAL A 1 104 ? 13.191 -8.357 -6.930 1.00 96.69 104 VAL A CA 1
ATOM 776 C C . VAL A 1 10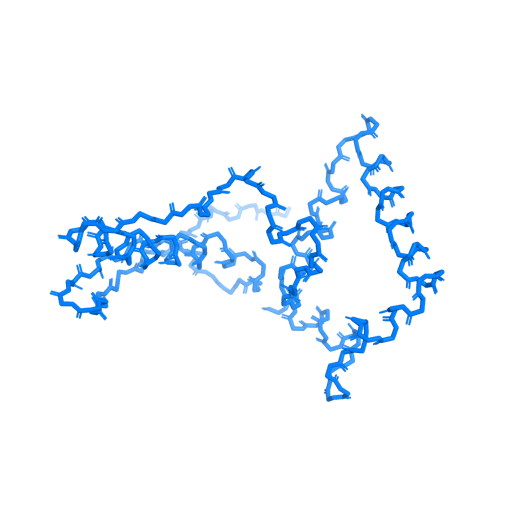4 ? 12.577 -8.347 -8.332 1.00 96.69 104 VAL A C 1
ATOM 778 O O . VAL A 1 104 ? 11.509 -8.926 -8.528 1.00 96.69 104 VAL A O 1
ATOM 781 N N . ARG A 1 105 ? 13.258 -7.779 -9.335 1.00 95.75 105 ARG A N 1
ATOM 782 C CA . ARG A 1 105 ? 12.778 -7.794 -10.732 1.00 95.75 105 ARG A CA 1
ATOM 783 C C . ARG A 1 105 ? 12.677 -9.214 -11.302 1.00 95.75 105 ARG A C 1
ATOM 785 O O . ARG A 1 105 ? 11.693 -9.540 -11.972 1.00 95.75 105 ARG A O 1
ATOM 792 N N . ALA A 1 106 ? 13.646 -10.076 -10.989 1.00 96.94 106 ALA A N 1
ATOM 793 C CA . ALA A 1 106 ? 13.602 -11.490 -11.353 1.00 96.94 106 ALA A CA 1
ATOM 794 C C . ALA A 1 106 ? 12.408 -12.206 -10.698 1.00 96.94 106 ALA A C 1
ATOM 796 O O . ALA A 1 106 ? 11.703 -12.957 -11.370 1.00 96.94 106 ALA A O 1
ATOM 797 N N . ALA A 1 107 ? 12.120 -11.925 -9.422 1.00 93.88 107 ALA A N 1
ATOM 798 C CA . ALA A 1 107 ? 10.963 -12.489 -8.726 1.00 93.88 107 ALA A CA 1
ATOM 799 C C . ALA A 1 107 ? 9.624 -12.051 -9.347 1.00 93.88 107 ALA A C 1
ATOM 801 O O . ALA A 1 107 ? 8.749 -12.894 -9.548 1.00 93.88 107 ALA A O 1
ATOM 802 N N . PHE A 1 108 ? 9.469 -10.771 -9.711 1.00 91.88 108 PHE A N 1
ATOM 803 C CA . PHE A 1 108 ? 8.286 -10.299 -10.446 1.00 91.88 108 PHE A CA 1
ATOM 804 C C . PHE A 1 108 ? 8.113 -11.044 -11.772 1.00 91.88 108 PHE A C 1
ATOM 806 O O . PHE A 1 108 ? 7.026 -11.545 -12.054 1.00 91.88 108 PHE A O 1
ATOM 813 N N . THR A 1 109 ? 9.191 -11.171 -12.548 1.00 93.69 109 THR A N 1
ATOM 814 C CA . THR A 1 109 ? 9.176 -11.887 -13.834 1.00 93.69 109 THR A CA 1
ATOM 815 C C . THR A 1 109 ? 8.753 -13.344 -13.646 1.00 93.69 109 THR A C 1
ATOM 817 O O . THR A 1 109 ? 7.819 -13.803 -14.299 1.00 93.69 109 THR A O 1
ATOM 820 N N . ALA A 1 110 ? 9.368 -14.052 -12.695 1.00 95.00 110 ALA A N 1
ATOM 821 C CA . ALA A 1 110 ? 9.053 -15.449 -12.411 1.00 95.00 110 ALA A CA 1
ATOM 822 C C . ALA A 1 110 ? 7.595 -15.650 -11.965 1.00 95.00 110 ALA A C 1
ATOM 824 O O . ALA A 1 110 ? 6.948 -16.608 -12.380 1.00 95.00 110 ALA A O 1
ATOM 825 N N . ASN A 1 111 ? 7.053 -14.750 -11.141 1.00 90.50 111 ASN A N 1
ATOM 826 C CA . ASN A 1 111 ? 5.668 -14.855 -10.678 1.00 90.50 111 ASN A CA 1
ATOM 827 C C . ASN A 1 111 ? 4.655 -14.546 -11.785 1.00 90.50 111 ASN A C 1
ATOM 829 O O . ASN A 1 111 ? 3.625 -15.211 -11.860 1.00 90.50 111 ASN A O 1
ATOM 833 N N . VAL A 1 112 ? 4.960 -13.607 -12.686 1.00 89.81 112 VAL A N 1
ATOM 834 C CA . VAL A 1 112 ? 4.141 -13.376 -13.886 1.00 89.81 112 VAL A CA 1
ATOM 835 C C . VAL A 1 112 ? 4.124 -14.616 -14.782 1.00 89.81 112 VAL A C 1
ATOM 837 O O . VAL A 1 112 ? 3.054 -15.004 -15.247 1.00 89.81 112 VAL A O 1
ATOM 840 N N . THR A 1 113 ? 5.270 -15.270 -14.990 1.00 93.69 113 THR A N 1
ATOM 841 C CA . THR A 1 113 ? 5.337 -16.528 -15.749 1.00 93.69 113 THR A CA 1
ATOM 842 C C . THR A 1 113 ? 4.489 -17.619 -15.099 1.00 93.69 113 THR A C 1
ATOM 844 O O . THR A 1 113 ? 3.648 -18.203 -15.775 1.00 93.69 113 THR A O 1
ATOM 847 N N . ARG A 1 114 ? 4.602 -17.817 -13.779 1.00 91.56 114 ARG A N 1
ATOM 848 C CA . ARG A 1 114 ? 3.777 -18.796 -13.048 1.00 91.56 114 ARG A CA 1
ATOM 849 C C . ARG A 1 114 ? 2.278 -18.532 -13.182 1.00 91.56 114 ARG A C 1
ATOM 851 O O . ARG A 1 114 ? 1.509 -19.472 -13.341 1.00 91.56 114 ARG A O 1
ATOM 858 N N . LEU A 1 115 ? 1.852 -17.265 -13.155 1.00 90.25 115 LEU A N 1
ATOM 859 C CA . LEU A 1 115 ? 0.446 -16.910 -13.389 1.00 90.25 115 LEU A CA 1
ATOM 860 C C . LEU A 1 115 ? -0.017 -17.285 -14.803 1.00 90.25 115 LEU A C 1
ATOM 862 O O . LEU A 1 115 ? -1.157 -17.716 -14.970 1.00 90.25 115 LEU A O 1
ATOM 866 N N . ARG A 1 116 ? 0.846 -17.136 -15.817 1.00 92.44 116 ARG A N 1
ATOM 867 C CA . ARG A 1 116 ? 0.543 -17.554 -17.197 1.00 92.44 116 ARG A CA 1
ATOM 868 C C . ARG A 1 116 ? 0.445 -19.068 -17.323 1.00 92.44 116 ARG A C 1
ATOM 870 O O . ARG A 1 116 ? -0.532 -19.551 -17.879 1.00 92.44 116 ARG A O 1
ATOM 877 N N . GLU A 1 117 ? 1.416 -19.795 -16.781 1.00 95.06 117 GLU A N 1
ATOM 878 C CA . GLU A 1 117 ? 1.447 -21.265 -16.797 1.00 95.06 117 GLU A CA 1
ATOM 879 C C . GLU A 1 117 ? 0.244 -21.874 -16.068 1.00 95.06 117 GLU A C 1
ATOM 881 O O . GLU A 1 117 ? -0.294 -22.887 -16.502 1.00 95.06 117 GLU A O 1
ATOM 886 N N . ALA A 1 118 ? -0.228 -21.221 -15.004 1.00 92.50 118 ALA A N 1
ATOM 887 C CA . ALA A 1 118 ? -1.433 -21.619 -14.283 1.00 92.50 118 ALA A CA 1
ATOM 888 C C . ALA A 1 118 ? -2.748 -21.249 -15.002 1.00 92.50 118 ALA A C 1
ATOM 890 O O . ALA A 1 118 ? -3.821 -21.544 -14.483 1.00 92.50 118 ALA A O 1
ATOM 891 N N . GLY A 1 119 ? -2.702 -20.555 -16.148 1.00 93.06 119 GLY A N 1
ATOM 892 C CA . GLY A 1 119 ? -3.898 -20.055 -16.840 1.00 93.06 119 GLY A CA 1
ATOM 893 C C . GLY A 1 119 ? -4.634 -18.931 -16.095 1.00 93.06 119 GLY A C 1
ATOM 894 O O . GLY A 1 119 ? -5.749 -18.573 -16.459 1.00 93.06 119 GLY A O 1
ATOM 895 N N . LEU A 1 120 ? -4.016 -18.355 -15.060 1.00 89.88 120 LEU A N 1
ATOM 896 C CA . LEU A 1 120 ? -4.617 -17.344 -14.181 1.00 89.88 120 LEU A CA 1
ATOM 897 C C . LEU A 1 120 ? -4.275 -15.909 -14.589 1.00 89.88 120 LEU A C 1
ATOM 899 O O . LEU A 1 120 ? -4.805 -14.961 -14.013 1.00 89.88 120 LEU A O 1
ATOM 903 N N . TYR A 1 121 ? -3.375 -15.730 -15.559 1.00 88.31 121 TYR A N 1
ATOM 904 C CA . TYR A 1 121 ? -2.898 -14.406 -15.946 1.00 88.31 121 TYR A CA 1
ATOM 905 C C . TYR A 1 121 ? -4.044 -13.478 -16.346 1.00 88.31 121 TYR A C 1
ATOM 907 O O . TYR A 1 121 ? -4.147 -12.393 -15.789 1.00 88.31 121 TYR A O 1
ATOM 915 N N . GLU A 1 122 ? -4.930 -13.904 -17.247 1.00 86.25 122 GLU A N 1
ATOM 916 C CA . GLU A 1 122 ? -6.033 -13.048 -17.697 1.00 86.25 122 GLU A CA 1
ATOM 917 C C . GLU A 1 122 ? -7.015 -12.739 -16.561 1.00 86.25 122 GLU A C 1
ATOM 919 O O . GLU A 1 122 ? -7.405 -11.590 -16.396 1.00 86.25 122 GLU A O 1
ATOM 924 N N . ALA A 1 123 ? -7.328 -13.715 -15.704 1.00 84.31 123 ALA A N 1
ATOM 925 C CA . ALA A 1 123 ? -8.247 -13.519 -14.581 1.00 84.31 123 ALA A CA 1
ATOM 926 C C . ALA A 1 123 ? -7.785 -12.431 -13.592 1.00 84.31 123 ALA A C 1
ATOM 928 O O . ALA A 1 123 ? -8.617 -11.748 -13.004 1.00 84.31 123 ALA A O 1
ATOM 929 N N . TYR A 1 124 ? -6.470 -12.258 -13.412 1.00 81.00 124 TYR A N 1
ATOM 930 C CA . TYR A 1 124 ? -5.916 -11.269 -12.478 1.00 81.00 124 TYR A CA 1
ATOM 931 C C . TYR A 1 124 ? -5.351 -10.014 -13.141 1.00 81.00 124 TYR A C 1
ATOM 933 O O . TYR A 1 124 ? -5.216 -8.985 -12.483 1.00 81.00 124 TYR A O 1
ATOM 941 N N . MET A 1 125 ? -4.960 -10.094 -14.412 1.00 77.56 125 MET A N 1
ATOM 942 C CA . MET A 1 125 ? -4.315 -8.993 -15.133 1.00 77.56 125 MET A CA 1
ATOM 943 C C . MET A 1 125 ? -5.268 -8.270 -16.086 1.00 77.56 125 MET A C 1
ATOM 945 O O . MET A 1 125 ? -4.866 -7.261 -16.675 1.00 77.56 125 MET A O 1
ATOM 949 N N . GLN A 1 126 ? -6.520 -8.729 -16.200 1.00 69.75 126 GLN A N 1
ATOM 950 C CA . GLN A 1 126 ? -7.612 -7.917 -16.721 1.00 69.75 126 GLN A CA 1
ATOM 951 C C . GLN A 1 126 ? -7.763 -6.681 -15.834 1.00 69.75 126 GLN A C 1
ATOM 953 O O . GLN A 1 126 ? -8.183 -6.742 -14.681 1.00 69.75 126 GLN A O 1
ATOM 958 N N . ARG A 1 127 ? -7.351 -5.537 -16.378 1.00 64.94 127 ARG A N 1
ATOM 959 C CA . ARG A 1 127 ? -7.700 -4.234 -15.818 1.00 64.94 127 ARG A CA 1
ATOM 960 C C . ARG A 1 127 ? -9.150 -3.937 -16.153 1.00 64.94 127 ARG A C 1
ATOM 962 O O . ARG A 1 127 ? -9.688 -4.508 -17.100 1.00 64.94 127 ARG A O 1
ATOM 969 N N . ASP A 1 128 ? -9.736 -3.005 -15.410 1.00 65.31 128 ASP A N 1
ATOM 970 C CA . ASP A 1 128 ? -10.950 -2.336 -15.859 1.00 65.31 128 ASP A CA 1
ATOM 971 C C . ASP A 1 128 ? -10.752 -1.912 -17.329 1.00 65.31 128 ASP A C 1
ATOM 973 O O . ASP A 1 128 ? -9.802 -1.170 -17.614 1.00 65.31 128 ASP A O 1
ATOM 977 N N . PRO A 1 129 ? -11.574 -2.404 -18.275 1.00 61.44 129 PRO A N 1
ATOM 978 C CA . PRO A 1 129 ? -11.457 -2.029 -19.678 1.00 61.44 129 PRO A CA 1
ATOM 979 C C . PRO A 1 129 ? -11.587 -0.513 -19.896 1.00 61.44 129 PRO A C 1
ATOM 981 O O . PRO A 1 129 ? -11.134 -0.022 -20.928 1.00 61.44 129 PRO A O 1
ATOM 984 N N . ALA A 1 130 ? -12.138 0.235 -18.932 1.00 71.25 130 ALA A N 1
ATOM 985 C CA . ALA A 1 130 ? -12.204 1.691 -18.961 1.00 71.25 130 ALA A CA 1
ATOM 986 C C . ALA A 1 130 ? -10.875 2.405 -18.628 1.00 71.25 130 ALA A C 1
ATOM 988 O O . ALA A 1 130 ? -10.804 3.618 -18.810 1.00 71.25 130 ALA A O 1
ATOM 989 N N . MET A 1 131 ? -9.829 1.710 -18.147 1.00 75.50 131 MET A N 1
ATOM 990 C CA . MET A 1 131 ? -8.550 2.332 -17.768 1.00 75.50 131 MET A CA 1
ATOM 991 C C . MET A 1 131 ? -7.336 1.658 -18.419 1.00 75.50 131 MET A C 1
ATOM 993 O O . MET A 1 131 ? -6.875 0.577 -18.033 1.00 75.50 131 MET A O 1
ATOM 997 N N . THR A 1 132 ? -6.731 2.360 -19.373 1.00 81.44 132 THR A N 1
ATOM 998 C CA . THR A 1 132 ? -5.526 1.917 -20.077 1.00 81.44 132 THR A CA 1
ATOM 999 C C . THR A 1 132 ? -4.266 2.000 -19.204 1.00 81.44 132 THR A C 1
ATOM 1001 O O . THR A 1 132 ? -4.214 2.610 -18.130 1.00 81.44 132 THR A O 1
ATOM 1004 N N . ARG A 1 133 ? -3.179 1.368 -19.673 1.00 74.50 133 ARG A N 1
ATOM 1005 C CA . ARG A 1 133 ? -1.870 1.424 -18.998 1.00 74.50 133 ARG A CA 1
ATOM 1006 C C . ARG A 1 133 ? -1.300 2.829 -18.908 1.00 74.50 133 ARG A C 1
ATOM 1008 O O . ARG A 1 133 ? -0.707 3.163 -17.881 1.00 74.50 133 ARG A O 1
ATOM 1015 N N . ASP A 1 134 ? -1.477 3.619 -19.954 1.00 82.00 134 ASP A N 1
ATOM 1016 C CA . ASP A 1 134 ? -0.928 4.965 -20.006 1.00 82.00 134 ASP A CA 1
ATOM 1017 C C . ASP A 1 134 ? -1.771 5.941 -19.189 1.00 82.00 134 ASP A C 1
ATOM 1019 O O . ASP A 1 134 ? -1.200 6.744 -18.456 1.00 82.00 134 ASP A O 1
ATOM 1023 N N . GLU A 1 135 ? -3.098 5.793 -19.172 1.00 84.19 135 GLU A N 1
ATOM 1024 C CA . GLU A 1 135 ? -3.968 6.557 -18.268 1.00 84.19 135 GLU A CA 1
ATOM 1025 C C . GLU A 1 135 ? -3.635 6.292 -16.800 1.00 84.19 135 GLU A C 1
ATOM 1027 O O . GLU A 1 135 ? -3.442 7.236 -16.040 1.00 84.19 135 GLU A O 1
ATOM 1032 N N . ALA A 1 136 ? -3.456 5.026 -16.407 1.00 80.38 136 ALA A N 1
ATOM 1033 C CA . ALA A 1 136 ? -3.045 4.677 -15.048 1.00 80.38 136 ALA A CA 1
ATOM 1034 C C . ALA A 1 136 ? -1.708 5.339 -14.655 1.00 80.38 136 ALA A C 1
ATOM 1036 O O . ALA A 1 136 ? -1.550 5.823 -13.534 1.00 80.38 136 ALA A O 1
ATOM 1037 N N . ARG A 1 137 ? -0.742 5.401 -15.583 1.00 79.38 137 ARG A N 1
ATOM 1038 C CA . ARG A 1 137 ? 0.540 6.093 -15.362 1.00 79.38 137 ARG A CA 1
ATOM 1039 C C . ARG A 1 137 ? 0.374 7.602 -15.269 1.00 79.38 137 ARG A C 1
ATOM 1041 O O . ARG A 1 137 ? 1.054 8.223 -14.459 1.00 79.38 137 ARG A O 1
ATOM 1048 N N . ILE A 1 138 ? -0.486 8.188 -16.098 1.00 85.12 138 ILE A N 1
ATOM 1049 C CA . ILE A 1 138 ? -0.793 9.618 -16.060 1.00 85.12 138 ILE A CA 1
ATOM 1050 C C . ILE A 1 138 ? -1.429 9.970 -14.716 1.00 85.12 138 ILE A C 1
ATOM 1052 O O . ILE A 1 138 ? -0.964 10.902 -14.073 1.00 85.12 138 ILE A O 1
ATOM 1056 N N . ILE A 1 139 ? -2.421 9.198 -14.264 1.00 82.88 139 ILE A N 1
ATOM 1057 C CA . ILE A 1 139 ? -3.081 9.382 -12.966 1.00 82.88 139 ILE A CA 1
ATOM 1058 C C . ILE A 1 139 ? -2.059 9.291 -11.833 1.00 82.88 139 ILE A C 1
ATOM 1060 O O . ILE A 1 139 ? -2.001 10.181 -11.001 1.00 82.88 139 ILE A O 1
ATOM 1064 N N . ALA A 1 140 ? -1.204 8.266 -11.830 1.00 80.25 140 ALA A N 1
ATOM 1065 C CA . ALA A 1 140 ? -0.209 8.091 -10.773 1.00 80.25 140 ALA A CA 1
ATOM 1066 C C . ALA A 1 140 ? 0.872 9.192 -10.736 1.00 80.25 140 ALA A C 1
ATOM 1068 O O . ALA A 1 140 ? 1.525 9.373 -9.709 1.00 80.25 140 ALA A O 1
ATOM 1069 N N . ARG A 1 141 ? 1.105 9.885 -11.860 1.00 78.12 141 ARG A N 1
ATOM 1070 C CA . ARG A 1 141 ? 2.107 10.957 -11.991 1.00 78.12 141 ARG A CA 1
ATOM 1071 C C . ARG A 1 141 ? 1.551 12.358 -11.747 1.00 78.12 141 ARG A C 1
ATOM 1073 O O . ARG A 1 141 ? 2.363 13.266 -11.570 1.00 78.12 141 ARG A O 1
ATOM 1080 N N . ARG A 1 142 ? 0.232 12.526 -11.830 1.00 68.38 142 ARG A N 1
ATOM 1081 C CA . ARG A 1 142 ? -0.477 13.771 -11.523 1.00 68.38 142 ARG A CA 1
ATOM 1082 C C . ARG A 1 142 ? -0.656 13.913 -10.018 1.00 68.38 142 ARG A C 1
ATOM 1084 O O . ARG A 1 142 ? -0.660 15.084 -9.597 1.00 68.38 142 ARG A O 1
#

Secondary structure (DSSP, 8-state):
-------EEEEEEEEEETTEEEEEEEEEESS---HHHHHHHHHHHHHHHHHHHHHHHHHTT------TT--TTTTTSPPP--HHHHHHHHHHHHHPPTTHHHHHHHHHHHHHHHHHHTT-HHHHH---TT--HHHHHHHHH-

pLDDT: mean 86.9, std 12.0, range [35.0, 97.62]

Radius of gyration: 19.12 Å; chains: 1; bounding box: 41×47×44 Å

Foldseek 3Di:
DDDDPFDWDWDWDWDDQPNDIFIAIFIAGPDDDFPLRCVVSVVSVVVSSVVVVQVVCVVVVHHDPDDVPPCPDVVVDDDDDALLRVVNVVVVLVPDDPPSSVVVVVVVVVVCVVCVVVVNNCVPVDDDPVADPVNSNVNRGD